Protein AF-A0A0F9NX38-F1 (afdb_monomer_lite)

Radius of gyration: 25.24 Å; chains: 1; bounding box: 54×28×74 Å

Secondary structure (DSSP, 8-state):
------PPPPHHHHHHHHHHHHHHHHHHHHHHHHHHHHHHHHHHHHHH-GGG-BTTBPPPHHHHHHHTTTT-SSSHHHHHHHHHHHHHHHHHHHHHHHHHHHHHHHHHHHHHHHHHHTT-

Sequence (120 aa):
MTKKGTELPDFDDLFKVAEKIKSFSISRLHLQIRIKKIEADTVREVTLNSKYFIKNKAPSMAYIEATYKYTGIDNELIELRHKLASLTNELEYKKNVFLVMRDMISIYQTVSANARASLL

Structure (mmCIF, N/CA/C/O backbone):
data_AF-A0A0F9NX38-F1
#
_entry.id   AF-A0A0F9NX38-F1
#
loop_
_atom_site.group_PDB
_atom_site.id
_atom_site.type_symbol
_atom_site.label_atom_id
_atom_site.label_alt_id
_atom_site.label_comp_id
_atom_site.label_asym_id
_atom_site.label_entity_id
_atom_site.label_seq_id
_atom_site.pdbx_PDB_ins_code
_atom_site.Cartn_x
_atom_site.Cartn_y
_atom_site.Cartn_z
_atom_site.occupancy
_atom_site.B_iso_or_equiv
_atom_site.auth_seq_id
_atom_site.auth_comp_id
_atom_site.auth_asym_id
_atom_site.auth_atom_id
_atom_site.pdbx_PDB_model_num
ATOM 1 N N . MET A 1 1 ? 30.489 -18.277 -34.820 1.00 35.78 1 MET A N 1
ATOM 2 C CA . MET A 1 1 ? 30.018 -17.881 -33.474 1.00 35.78 1 MET A CA 1
ATOM 3 C C . MET A 1 1 ? 29.188 -16.618 -33.619 1.00 35.78 1 MET A C 1
ATOM 5 O O . MET A 1 1 ? 29.738 -15.533 -33.756 1.00 35.78 1 MET A O 1
ATOM 9 N N . THR A 1 2 ? 27.871 -16.761 -33.708 1.00 31.50 2 THR A N 1
ATOM 10 C CA . THR A 1 2 ? 26.930 -15.639 -33.753 1.00 31.50 2 THR A CA 1
ATOM 11 C C . THR A 1 2 ? 26.960 -14.936 -32.399 1.00 31.50 2 THR A C 1
ATOM 13 O O . THR A 1 2 ? 26.621 -15.532 -31.377 1.00 31.50 2 THR A O 1
ATOM 16 N N . LYS A 1 3 ? 27.428 -13.681 -32.373 1.00 39.34 3 LYS A N 1
ATOM 17 C CA . LYS A 1 3 ? 27.277 -12.797 -31.214 1.00 39.34 3 LYS A CA 1
ATOM 18 C C . LYS A 1 3 ? 25.776 -12.726 -30.916 1.00 39.34 3 LYS A C 1
ATOM 20 O O . LYS A 1 3 ? 25.050 -12.091 -31.673 1.00 39.34 3 LYS A O 1
ATOM 25 N N . LYS A 1 4 ? 25.307 -13.398 -29.858 1.00 41.31 4 LYS A N 1
ATOM 26 C CA . LYS A 1 4 ? 24.010 -13.093 -29.240 1.00 41.31 4 LYS A CA 1
ATOM 27 C C . LYS A 1 4 ? 24.138 -11.668 -28.715 1.00 41.31 4 LYS A C 1
ATOM 29 O O . LYS A 1 4 ? 24.635 -11.459 -27.613 1.00 41.31 4 LYS A O 1
ATOM 34 N N . GLY A 1 5 ? 23.829 -10.694 -29.568 1.00 44.78 5 GLY A N 1
ATOM 35 C CA . GLY A 1 5 ? 23.658 -9.322 -29.133 1.00 44.78 5 GLY A CA 1
ATOM 36 C C . GLY A 1 5 ? 22.566 -9.339 -28.080 1.00 44.78 5 GLY A C 1
ATOM 37 O O . GLY A 1 5 ? 21.512 -9.928 -28.301 1.00 44.78 5 GLY A O 1
ATOM 38 N N . THR A 1 6 ? 22.848 -8.778 -26.913 1.00 57.75 6 THR A N 1
ATOM 39 C CA . THR A 1 6 ? 21.812 -8.373 -25.972 1.00 57.75 6 THR A CA 1
ATOM 40 C C . THR A 1 6 ? 20.874 -7.462 -26.755 1.00 57.75 6 THR A C 1
ATOM 42 O O . THR A 1 6 ? 21.255 -6.345 -27.104 1.00 57.75 6 THR A O 1
ATOM 45 N N . GLU A 1 7 ? 19.713 -7.984 -27.147 1.00 65.62 7 GLU A N 1
ATOM 46 C CA . GLU A 1 7 ? 18.713 -7.205 -27.867 1.00 65.62 7 GLU A CA 1
ATOM 47 C C . GLU A 1 7 ? 18.336 -6.004 -27.001 1.00 65.62 7 GLU A C 1
ATOM 49 O O . GLU A 1 7 ? 18.191 -6.109 -25.778 1.00 65.62 7 GLU A O 1
ATOM 54 N N . LEU A 1 8 ? 18.275 -4.835 -27.636 1.00 70.94 8 LEU A N 1
ATOM 55 C CA . LEU A 1 8 ? 17.836 -3.622 -26.968 1.00 70.94 8 LEU A CA 1
ATOM 56 C C . LEU A 1 8 ? 16.420 -3.827 -26.430 1.00 70.94 8 LEU A C 1
ATOM 58 O O . LEU A 1 8 ? 15.599 -4.424 -27.126 1.00 70.94 8 LEU A O 1
ATOM 62 N N . PRO A 1 9 ? 16.112 -3.303 -25.234 1.00 73.62 9 PRO A N 1
ATOM 63 C CA . PRO A 1 9 ? 14.743 -3.290 -24.763 1.00 73.62 9 PRO A CA 1
ATOM 64 C C . PRO A 1 9 ? 13.884 -2.485 -25.742 1.00 73.62 9 PRO A C 1
ATOM 66 O O . PRO A 1 9 ? 14.230 -1.348 -26.074 1.00 73.62 9 PRO A O 1
ATOM 69 N N . ASP A 1 10 ? 12.775 -3.072 -26.187 1.00 82.50 10 ASP A N 1
ATOM 70 C CA . ASP A 1 10 ? 11.790 -2.382 -27.014 1.00 82.50 10 ASP A CA 1
ATOM 71 C C . ASP A 1 10 ? 11.128 -1.251 -26.206 1.00 82.50 10 ASP A C 1
ATOM 73 O O . ASP A 1 10 ? 10.828 -1.399 -25.013 1.00 82.50 10 ASP A O 1
ATOM 77 N N . PHE A 1 11 ? 10.888 -0.110 -26.854 1.00 85.19 11 PHE A N 1
ATOM 78 C CA . PHE A 1 11 ? 10.163 1.009 -26.259 1.00 85.19 11 PHE A CA 1
ATOM 79 C C . PHE A 1 11 ? 8.755 0.593 -25.836 1.00 85.19 11 PHE A C 1
ATOM 81 O O . PHE A 1 11 ? 8.292 1.026 -24.781 1.00 85.19 11 PHE A O 1
ATOM 88 N N . ASP A 1 12 ? 8.105 -0.302 -26.582 1.00 89.88 12 ASP A N 1
ATOM 89 C CA . ASP A 1 12 ? 6.793 -0.831 -26.209 1.00 89.88 12 ASP A CA 1
ATOM 90 C C . ASP A 1 12 ? 6.838 -1.580 -24.875 1.00 89.88 12 ASP A C 1
ATOM 92 O O . ASP A 1 12 ? 5.946 -1.440 -24.032 1.00 89.88 12 ASP A O 1
ATOM 96 N N . ASP A 1 13 ? 7.901 -2.343 -24.629 1.00 88.62 13 ASP A N 1
ATOM 97 C CA . ASP A 1 13 ? 8.089 -3.029 -23.355 1.00 88.62 13 ASP A CA 1
ATOM 98 C C . ASP A 1 13 ? 8.409 -2.045 -22.228 1.00 88.62 13 ASP A C 1
ATOM 100 O O . ASP A 1 13 ? 7.910 -2.207 -21.109 1.00 88.62 13 ASP A O 1
ATOM 104 N N . LEU A 1 14 ? 9.161 -0.981 -22.520 1.00 90.81 14 LEU A N 1
ATOM 105 C CA . LEU A 1 14 ? 9.429 0.093 -21.565 1.00 90.81 14 LEU A CA 1
ATOM 106 C C . LEU A 1 14 ? 8.120 0.780 -21.137 1.00 90.81 14 LEU A C 1
ATOM 108 O O . LEU A 1 14 ? 7.880 0.967 -19.940 1.00 90.81 14 LEU A O 1
ATOM 112 N N . PHE A 1 15 ? 7.238 1.094 -22.092 1.00 93.62 15 PHE A N 1
ATOM 113 C CA . PHE A 1 15 ? 5.925 1.683 -21.821 1.00 93.62 15 PHE A CA 1
ATOM 114 C C . PHE A 1 15 ? 5.018 0.735 -21.032 1.00 93.62 15 PHE A C 1
ATOM 116 O O . PHE A 1 15 ? 4.379 1.162 -20.068 1.00 93.62 15 PHE A O 1
ATOM 123 N N . LYS A 1 16 ? 5.009 -0.566 -21.353 1.00 95.00 16 LYS A N 1
ATOM 124 C CA . LYS A 1 16 ? 4.271 -1.572 -20.565 1.00 95.00 16 LYS A CA 1
ATOM 125 C C . LYS A 1 16 ? 4.755 -1.627 -19.117 1.00 95.00 16 LYS A C 1
ATOM 127 O O . LYS A 1 16 ? 3.940 -1.767 -18.202 1.00 95.00 16 LYS A O 1
ATOM 132 N N . VAL A 1 17 ? 6.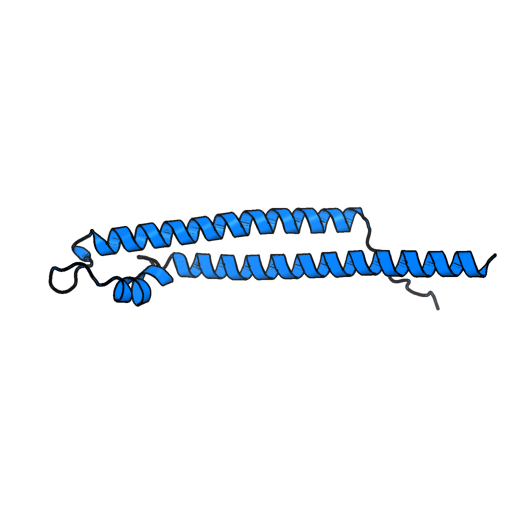067 -1.543 -18.881 1.00 94.88 17 VAL A N 1
ATOM 133 C CA . VAL A 1 17 ? 6.622 -1.501 -17.520 1.00 94.88 17 VAL A CA 1
ATOM 134 C C . VAL A 1 17 ? 6.223 -0.201 -16.816 1.00 94.88 17 VAL A C 1
ATOM 136 O O . VAL A 1 17 ? 5.796 -0.258 -15.662 1.00 94.88 17 VAL A O 1
ATOM 139 N N . ALA A 1 18 ? 6.282 0.944 -17.499 1.00 95.62 18 ALA A N 1
ATOM 140 C CA . ALA A 1 18 ? 5.872 2.235 -16.947 1.00 95.62 18 ALA A CA 1
ATOM 141 C C . ALA A 1 18 ? 4.389 2.261 -16.530 1.00 95.62 18 ALA A C 1
ATOM 143 O O . ALA A 1 18 ? 4.071 2.673 -15.412 1.00 95.62 18 ALA A O 1
ATOM 144 N N . GLU A 1 19 ? 3.481 1.753 -17.369 1.00 96.75 19 GLU A N 1
ATOM 145 C CA . GLU A 1 19 ? 2.056 1.661 -17.023 1.00 96.75 19 GLU A CA 1
ATOM 146 C C . GLU A 1 19 ? 1.818 0.721 -15.832 1.00 96.75 19 GLU A C 1
ATOM 148 O O . GLU A 1 19 ? 1.034 1.050 -14.941 1.00 96.75 19 GLU A O 1
ATOM 153 N N . LYS A 1 20 ? 2.557 -0.395 -15.728 1.00 96.56 20 LYS A N 1
ATOM 154 C CA . LYS A 1 20 ? 2.501 -1.270 -14.540 1.00 96.56 20 LYS A CA 1
ATOM 155 C C . LYS A 1 20 ? 2.988 -0.568 -13.269 1.00 96.56 20 LYS A C 1
ATOM 157 O O . LYS A 1 20 ? 2.386 -0.727 -12.209 1.00 96.56 20 LYS A O 1
ATOM 162 N N . ILE A 1 21 ? 4.056 0.229 -13.351 1.00 97.62 21 ILE A N 1
ATOM 163 C CA . ILE A 1 21 ? 4.545 1.034 -12.217 1.00 97.62 21 ILE A CA 1
ATOM 164 C C . ILE A 1 21 ? 3.463 2.016 -11.763 1.00 97.62 21 ILE A C 1
ATOM 166 O O . ILE A 1 21 ? 3.201 2.141 -10.563 1.00 97.62 21 ILE A O 1
ATOM 170 N N . LYS A 1 22 ? 2.809 2.696 -12.708 1.00 97.50 22 LYS A N 1
ATOM 171 C CA . LYS A 1 22 ? 1.711 3.626 -12.431 1.00 97.50 22 LYS A CA 1
ATOM 172 C C . LYS A 1 22 ? 0.527 2.914 -11.779 1.00 97.50 22 LYS A C 1
ATOM 174 O O . LYS A 1 22 ? 0.078 3.358 -10.721 1.00 97.50 22 LYS A O 1
ATOM 179 N N . SER A 1 23 ? 0.064 1.796 -12.342 1.00 97.69 23 SER A N 1
ATOM 180 C CA . SER A 1 23 ? -1.059 1.037 -11.781 1.00 97.69 23 SER A CA 1
ATOM 181 C C . SER A 1 23 ? -0.756 0.553 -10.363 1.00 97.69 23 SER A C 1
ATOM 183 O O . SER A 1 23 ? -1.553 0.778 -9.456 1.00 97.69 23 SER A O 1
ATOM 185 N N . PHE A 1 24 ? 0.429 -0.022 -10.130 1.00 97.38 24 PHE A N 1
ATOM 186 C CA . PHE A 1 24 ? 0.839 -0.470 -8.798 1.00 97.38 24 PHE A CA 1
ATOM 187 C C . PHE A 1 24 ? 0.992 0.682 -7.807 1.00 97.38 24 PHE A C 1
ATOM 189 O O . PHE A 1 24 ? 0.612 0.539 -6.646 1.00 97.38 24 PHE A O 1
ATOM 196 N N . SER A 1 25 ? 1.482 1.842 -8.247 1.00 97.25 25 SER A N 1
ATOM 197 C CA . SER A 1 25 ? 1.583 3.034 -7.396 1.00 97.25 25 SER A CA 1
ATOM 198 C C . SER A 1 25 ? 0.210 3.507 -6.915 1.00 97.25 25 SER A C 1
ATOM 200 O O . SER A 1 25 ? 0.041 3.784 -5.726 1.00 97.25 25 SER A O 1
ATOM 202 N N . ILE A 1 26 ? -0.776 3.541 -7.817 1.00 97.75 26 ILE A N 1
ATOM 203 C CA . ILE A 1 26 ? -2.164 3.903 -7.502 1.00 97.75 26 ILE A CA 1
ATOM 204 C C . ILE A 1 26 ? -2.782 2.868 -6.555 1.00 97.75 26 ILE A C 1
ATOM 206 O O . ILE A 1 26 ? -3.299 3.230 -5.496 1.00 97.75 26 ILE A O 1
ATOM 210 N N . SER A 1 27 ? -2.673 1.574 -6.872 1.00 97.31 27 SER A N 1
ATOM 211 C CA . SER A 1 27 ? -3.184 0.496 -6.016 1.00 97.31 27 SER A CA 1
ATOM 212 C C . SER A 1 27 ? -2.561 0.524 -4.617 1.00 97.31 27 SER A C 1
ATOM 214 O O . SER A 1 27 ? -3.268 0.342 -3.624 1.00 97.31 27 SER A O 1
ATOM 216 N N . ARG A 1 28 ? -1.258 0.817 -4.514 1.00 97.50 28 AR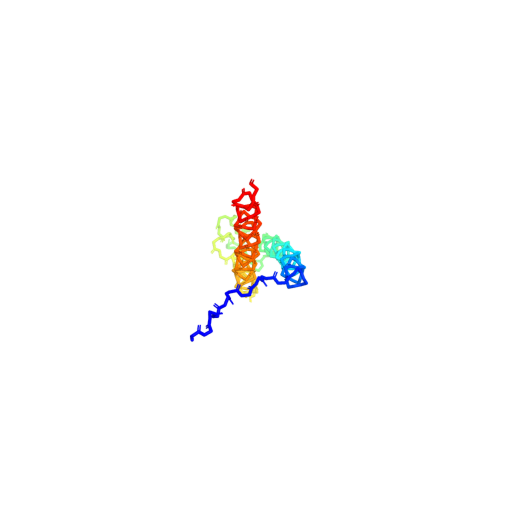G A N 1
ATOM 217 C CA . ARG A 1 28 ? -0.544 0.932 -3.236 1.00 97.50 28 ARG A CA 1
ATOM 218 C C . ARG A 1 28 ? -1.105 2.074 -2.403 1.00 97.50 28 ARG A C 1
ATOM 220 O O . ARG A 1 28 ? -1.354 1.887 -1.215 1.00 97.50 28 ARG A O 1
ATOM 227 N N . LEU A 1 29 ? -1.340 3.229 -3.023 1.00 97.75 29 LEU A N 1
ATOM 228 C CA . LEU A 1 29 ? -1.911 4.388 -2.345 1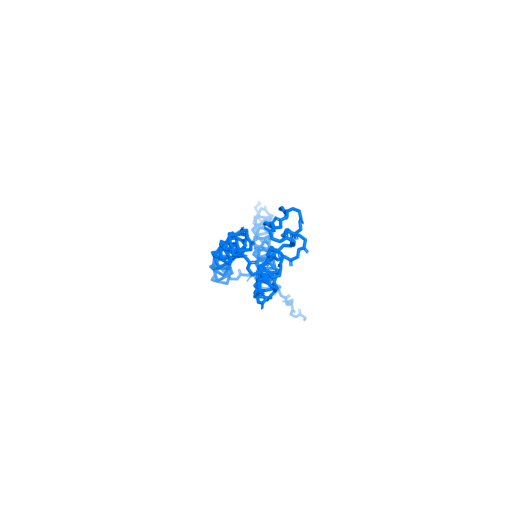.00 97.75 29 LEU A CA 1
ATOM 229 C C . LEU A 1 29 ? -3.333 4.102 -1.842 1.00 97.75 29 LEU A C 1
ATOM 231 O O . LEU A 1 29 ? -3.635 4.365 -0.679 1.00 97.75 29 LEU A O 1
ATOM 235 N N . HIS A 1 30 ? -4.188 3.503 -2.674 1.00 97.81 30 HIS A N 1
ATOM 236 C CA . HIS A 1 30 ? -5.538 3.113 -2.256 1.00 97.81 30 HIS A CA 1
ATOM 237 C C . HIS A 1 30 ? -5.521 2.138 -1.080 1.00 97.81 30 HIS A C 1
ATOM 239 O O . HIS A 1 30 ? -6.295 2.298 -0.135 1.00 97.81 30 HIS A O 1
ATOM 245 N N . LEU A 1 31 ? -4.624 1.150 -1.106 1.00 97.75 31 LEU A N 1
ATOM 246 C CA . LEU A 1 31 ? -4.503 0.180 -0.026 1.00 97.75 31 LEU A CA 1
ATOM 247 C C . LEU A 1 31 ? -4.009 0.829 1.276 1.00 97.75 31 LEU A C 1
ATOM 249 O O . LEU A 1 31 ? -4.550 0.538 2.340 1.00 97.75 31 LEU A O 1
ATOM 253 N N . GLN A 1 32 ? -3.056 1.763 1.200 1.00 97.75 32 GLN A N 1
ATOM 254 C CA . GLN A 1 32 ? -2.608 2.547 2.357 1.00 97.75 32 GLN A CA 1
ATOM 255 C C . GLN A 1 32 ? -3.737 3.387 2.960 1.00 97.75 32 GLN A C 1
ATOM 257 O O . GLN A 1 32 ? -3.903 3.404 4.179 1.00 97.75 32 GLN A O 1
ATOM 262 N N . ILE A 1 33 ? -4.529 4.059 2.121 1.00 98.00 33 ILE A N 1
ATOM 263 C CA . ILE A 1 33 ? -5.688 4.842 2.572 1.00 98.00 33 ILE A CA 1
ATOM 264 C C . ILE A 1 33 ? -6.713 3.927 3.245 1.00 98.00 33 ILE A C 1
ATOM 266 O O . ILE A 1 33 ? -7.217 4.255 4.318 1.00 98.00 33 ILE A O 1
ATOM 270 N N . ARG A 1 34 ? -6.991 2.759 2.655 1.00 97.12 34 ARG A N 1
ATOM 271 C CA . ARG A 1 34 ? -7.916 1.773 3.223 1.00 97.12 34 ARG A CA 1
ATOM 272 C C . ARG A 1 34 ? -7.455 1.275 4.593 1.00 97.12 34 ARG A C 1
ATOM 274 O O . ARG A 1 34 ? -8.269 1.239 5.507 1.00 97.12 34 ARG A O 1
ATOM 281 N N . ILE A 1 35 ? -6.173 0.934 4.741 1.00 96.94 35 ILE A N 1
ATOM 282 C CA . ILE A 1 35 ? -5.588 0.527 6.028 1.00 96.94 35 ILE A CA 1
ATOM 283 C C . ILE A 1 35 ? -5.757 1.643 7.061 1.00 96.94 35 ILE A C 1
ATOM 285 O O . ILE A 1 35 ? -6.320 1.395 8.119 1.00 96.94 35 ILE A O 1
ATOM 289 N N . LYS A 1 36 ? -5.367 2.884 6.734 1.00 96.81 36 LYS A N 1
ATOM 290 C CA . LYS A 1 36 ? -5.509 4.031 7.649 1.00 96.81 36 LYS A CA 1
ATOM 291 C C . LYS A 1 36 ? -6.955 4.290 8.066 1.00 96.81 36 LYS A C 1
ATOM 293 O O . LYS A 1 36 ? -7.204 4.663 9.207 1.00 96.81 36 LYS A O 1
ATOM 298 N N . LYS A 1 37 ? -7.904 4.104 7.146 1.00 96.88 37 LYS A N 1
ATOM 299 C CA . LYS A 1 37 ? -9.330 4.221 7.453 1.00 96.88 37 LYS A CA 1
ATOM 300 C C . LYS A 1 37 ? -9.754 3.170 8.482 1.00 96.88 37 LYS A C 1
ATOM 302 O O . LYS A 1 37 ? -10.328 3.535 9.497 1.00 96.88 37 LYS A O 1
ATOM 307 N N . ILE A 1 38 ? -9.420 1.900 8.252 1.00 96.38 38 ILE A N 1
ATOM 308 C CA . ILE A 1 38 ? -9.765 0.803 9.169 1.00 96.38 38 ILE A CA 1
ATOM 309 C C . ILE A 1 38 ? -9.083 0.986 10.531 1.00 96.38 38 ILE A C 1
ATOM 311 O O . ILE A 1 38 ? -9.713 0.760 11.559 1.00 96.38 38 ILE A O 1
ATOM 315 N N . GLU A 1 39 ? -7.831 1.450 10.565 1.00 96.31 39 GLU A N 1
ATOM 316 C CA . GLU A 1 39 ? -7.142 1.808 11.812 1.00 96.31 39 GLU A CA 1
ATOM 317 C C . GLU A 1 39 ? -7.917 2.879 12.595 1.00 96.31 39 GLU A C 1
ATOM 319 O O . GLU A 1 39 ? -8.123 2.737 13.800 1.00 96.31 39 GLU A O 1
ATOM 324 N N . ALA A 1 40 ? -8.367 3.942 11.922 1.00 95.69 40 ALA A N 1
ATOM 325 C CA . ALA A 1 40 ? -9.139 5.012 12.549 1.00 95.69 40 ALA A CA 1
ATOM 326 C C . ALA A 1 40 ? -10.512 4.523 13.039 1.00 95.69 40 ALA A C 1
ATOM 328 O O . ALA A 1 40 ? -10.908 4.841 14.162 1.00 95.69 40 ALA A O 1
ATOM 329 N N . ASP A 1 41 ? -11.205 3.720 12.228 1.00 95.81 41 ASP A N 1
ATOM 330 C CA . ASP A 1 41 ? -12.495 3.119 12.575 1.00 95.81 41 ASP A CA 1
ATOM 331 C C . ASP A 1 41 ? -12.347 2.174 13.783 1.00 95.81 41 ASP A C 1
ATOM 333 O O . ASP A 1 41 ? -13.137 2.244 14.722 1.00 95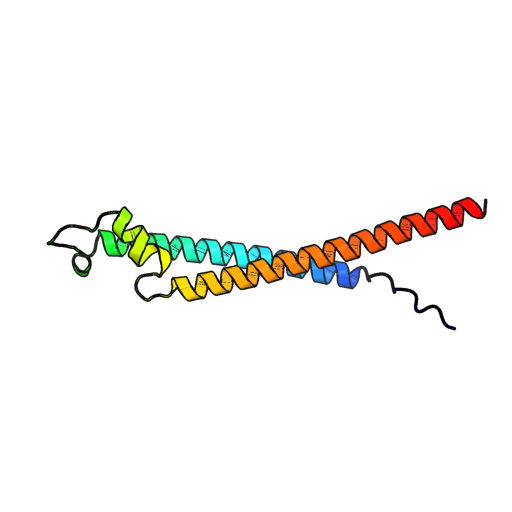.81 41 ASP A O 1
ATOM 337 N N . THR A 1 42 ? -11.270 1.383 13.826 1.00 95.19 42 THR A N 1
ATOM 338 C CA . THR A 1 42 ? -10.919 0.499 14.950 1.00 95.19 42 THR A CA 1
ATOM 339 C C . THR A 1 42 ? -10.674 1.288 16.231 1.00 95.19 42 THR A C 1
ATOM 341 O O . THR A 1 42 ? -11.238 0.972 17.277 1.00 95.19 42 THR A O 1
ATOM 344 N N . VAL A 1 43 ? -9.854 2.343 16.167 1.00 95.50 43 VAL A N 1
ATOM 345 C CA . VAL A 1 43 ? -9.578 3.199 17.329 1.00 95.50 43 VAL A CA 1
ATOM 346 C C . VAL A 1 43 ? -10.872 3.822 17.844 1.00 95.50 43 VAL A C 1
ATOM 348 O O . VAL A 1 43 ? -11.120 3.810 19.051 1.00 95.50 43 VAL A O 1
ATOM 351 N N . ARG A 1 44 ? -11.714 4.336 16.943 1.00 95.19 44 ARG A N 1
ATOM 352 C CA . ARG A 1 44 ? -13.004 4.930 17.293 1.00 95.19 44 ARG A CA 1
ATOM 353 C C . ARG A 1 44 ? -13.918 3.915 17.980 1.00 95.19 44 ARG A C 1
ATOM 355 O O . ARG A 1 44 ? -14.469 4.228 19.032 1.00 95.19 44 ARG A O 1
ATOM 362 N N . GLU A 1 45 ? -14.058 2.724 17.414 1.00 95.19 45 GLU A N 1
ATOM 363 C CA . GLU A 1 45 ? -14.915 1.662 17.945 1.00 95.19 45 GLU A CA 1
ATOM 364 C C . GLU A 1 45 ? -14.450 1.211 19.336 1.00 95.19 45 GLU A C 1
ATOM 366 O O . GLU A 1 45 ? -15.230 1.225 20.285 1.00 95.19 45 GLU A O 1
ATOM 371 N N . VAL A 1 46 ? -13.160 0.913 19.499 1.00 94.31 46 VAL A N 1
ATOM 372 C CA . VAL A 1 46 ? -12.584 0.466 20.779 1.00 94.31 46 VAL A CA 1
ATOM 373 C C . VAL A 1 46 ? -12.660 1.557 21.859 1.00 94.31 46 VAL A C 1
ATOM 375 O O . VAL A 1 46 ? -12.797 1.253 23.044 1.00 94.31 46 VAL A O 1
ATOM 378 N N . THR A 1 47 ? -12.610 2.833 21.468 1.00 94.31 47 THR A N 1
ATOM 379 C CA . THR A 1 47 ? -12.704 3.966 22.404 1.00 94.31 47 THR A CA 1
ATOM 380 C C . THR A 1 47 ? -14.138 4.238 22.864 1.00 94.31 47 THR A C 1
ATOM 382 O O . THR A 1 47 ? -14.342 4.653 24.003 1.00 94.31 47 THR A O 1
ATOM 385 N N . LEU A 1 48 ? -15.131 4.051 21.990 1.00 94.19 48 LEU A N 1
ATOM 386 C CA . LEU A 1 48 ? -16.520 4.447 22.254 1.00 94.19 48 LEU A CA 1
ATOM 387 C C . LEU A 1 48 ? -17.409 3.287 22.711 1.00 94.19 48 LEU A C 1
ATOM 389 O O . LEU A 1 48 ? -18.396 3.518 23.408 1.00 94.19 48 LEU A O 1
ATOM 393 N N . ASN A 1 49 ? -17.082 2.052 22.332 1.00 94.25 49 ASN A N 1
ATOM 394 C CA . ASN A 1 49 ? -17.895 0.889 22.650 1.00 94.25 49 ASN A CA 1
ATOM 395 C C . ASN A 1 49 ? -17.481 0.279 23.997 1.00 94.25 49 ASN A C 1
ATOM 397 O O . ASN A 1 49 ? -16.369 -0.230 24.166 1.00 94.25 49 ASN A O 1
ATOM 401 N N . SER A 1 50 ? -18.421 0.273 24.946 1.00 94.44 50 SER A N 1
ATOM 402 C CA . SER A 1 50 ? -18.232 -0.244 26.305 1.00 94.44 50 SER A CA 1
ATOM 403 C C . SER A 1 50 ? -17.835 -1.722 26.360 1.00 94.44 50 SER A C 1
ATOM 405 O O . SER A 1 50 ? -17.236 -2.145 27.346 1.00 94.44 50 SER A O 1
ATOM 407 N N . LYS A 1 51 ? -18.084 -2.500 25.296 1.00 94.62 51 LYS A N 1
ATOM 408 C CA . LYS A 1 51 ? -17.617 -3.889 25.159 1.00 94.62 51 LYS A CA 1
ATOM 409 C C . LYS A 1 51 ? -16.098 -4.021 25.321 1.00 94.62 51 LYS A C 1
ATOM 411 O O . LYS A 1 51 ? -15.631 -5.034 25.833 1.00 94.62 51 LYS A O 1
ATOM 416 N N . TYR A 1 52 ? -15.336 -3.016 24.893 1.00 91.94 52 TYR A N 1
ATOM 417 C CA . TYR A 1 52 ? -13.870 -3.033 24.937 1.00 91.94 52 TYR A CA 1
ATOM 418 C C . TYR A 1 52 ? -13.301 -2.292 26.153 1.00 91.94 52 TYR A C 1
ATOM 420 O O . TYR A 1 52 ? -12.087 -2.110 26.266 1.00 91.94 52 TYR A O 1
ATOM 428 N N . PHE A 1 53 ? -14.163 -1.845 27.071 1.00 94.44 53 PHE A N 1
ATOM 429 C CA . PHE A 1 53 ? -13.732 -1.083 28.233 1.00 94.44 53 PHE A CA 1
ATOM 430 C C . PHE A 1 53 ? -13.077 -1.995 29.262 1.00 94.44 53 PHE A C 1
ATOM 432 O O . PHE A 1 53 ? -13.576 -3.062 29.615 1.00 94.44 53 PHE A O 1
ATOM 439 N N . ILE A 1 54 ? -11.964 -1.524 29.809 1.00 89.81 54 ILE A N 1
ATOM 440 C CA . ILE A 1 54 ? -11.228 -2.215 30.861 1.00 89.81 54 ILE A CA 1
ATOM 441 C C . ILE A 1 54 ? -11.628 -1.548 32.173 1.00 89.81 54 ILE A C 1
ATOM 443 O O . ILE A 1 54 ? -11.370 -0.362 32.378 1.00 89.81 54 ILE A O 1
ATOM 447 N N . LYS A 1 55 ? -12.279 -2.299 33.071 1.00 90.88 55 LYS A N 1
ATOM 448 C CA . LYS A 1 55 ? -12.804 -1.777 34.350 1.00 90.88 55 LYS A CA 1
ATOM 449 C C . LYS A 1 55 ? -13.777 -0.593 34.158 1.00 90.88 55 LYS A C 1
ATOM 451 O O . LYS A 1 55 ? -13.664 0.417 34.852 1.00 90.88 55 LYS A O 1
ATOM 456 N N . ASN A 1 56 ? -14.716 -0.708 33.211 1.00 90.75 56 ASN A N 1
ATOM 457 C CA . ASN A 1 56 ? -15.723 0.316 32.866 1.00 90.75 56 ASN A CA 1
ATOM 458 C C . ASN A 1 56 ? -15.155 1.667 32.396 1.00 90.75 56 ASN A C 1
ATOM 460 O O . ASN A 1 56 ? -15.854 2.679 32.427 1.00 90.75 56 ASN A O 1
ATOM 464 N N . LYS A 1 57 ? -13.900 1.701 31.942 1.00 92.19 57 LYS A N 1
ATOM 465 C CA . LYS A 1 57 ? -13.285 2.881 31.329 1.00 92.19 57 LYS A CA 1
ATOM 466 C C . LYS A 1 57 ? -12.769 2.542 29.940 1.00 92.19 57 LYS A C 1
ATOM 468 O O . LYS A 1 57 ? -12.319 1.419 29.704 1.00 92.19 57 LYS A O 1
ATOM 473 N N . ALA A 1 58 ? -12.806 3.532 29.051 1.00 93.31 58 ALA A N 1
ATOM 474 C CA . ALA A 1 58 ? -12.196 3.408 27.739 1.00 93.31 58 ALA A CA 1
ATOM 475 C C . ALA A 1 58 ? -10.711 3.020 27.886 1.00 93.31 58 ALA A C 1
ATOM 477 O O . ALA A 1 58 ? -10.026 3.545 28.777 1.00 93.31 58 ALA A O 1
ATOM 478 N N . PRO A 1 59 ? -10.211 2.089 27.060 1.00 93.94 59 PRO A N 1
ATOM 479 C CA . PRO A 1 59 ? -8.806 1.718 27.080 1.00 93.94 59 PRO A CA 1
ATOM 480 C C . PRO A 1 59 ? -7.920 2.914 26.710 1.00 93.94 59 PRO A C 1
ATOM 482 O O . PRO A 1 59 ? -8.321 3.816 25.976 1.00 93.94 59 PRO A O 1
ATOM 485 N N . SER A 1 60 ? -6.691 2.927 27.227 1.00 94.38 60 SER A N 1
ATOM 486 C CA . SER A 1 60 ? -5.727 3.972 26.883 1.00 94.38 60 SER A CA 1
ATOM 487 C C . SER A 1 60 ? -5.305 3.858 25.419 1.00 94.38 60 SER A C 1
ATOM 489 O O . SER A 1 60 ? -5.223 2.756 24.877 1.00 94.38 60 SER A O 1
ATOM 491 N N . MET A 1 61 ? -4.952 4.984 24.791 1.00 93.75 61 MET A N 1
ATOM 492 C CA . MET A 1 61 ? -4.494 4.971 23.398 1.00 93.75 61 MET A CA 1
ATOM 493 C C . MET A 1 61 ? -3.297 4.031 23.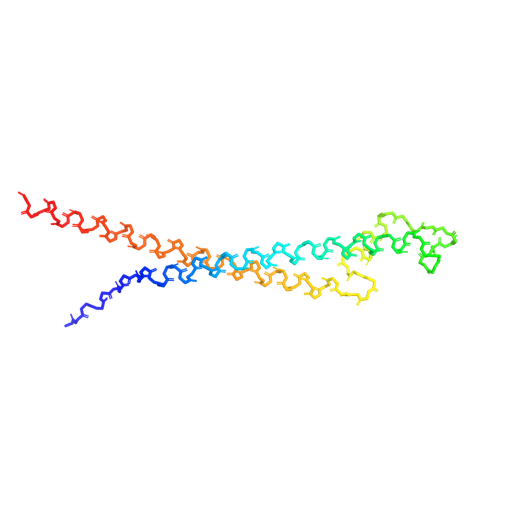201 1.00 93.75 61 MET A C 1
ATOM 495 O O . MET A 1 61 ? -3.291 3.248 22.262 1.00 93.75 61 MET A O 1
ATOM 499 N N . ALA A 1 62 ? -2.342 4.016 24.137 1.00 93.94 62 ALA A N 1
ATOM 500 C CA . ALA A 1 62 ? -1.199 3.102 24.093 1.00 93.94 62 ALA A CA 1
ATOM 501 C C . ALA A 1 62 ? -1.616 1.620 24.049 1.00 93.94 62 ALA A C 1
ATOM 503 O O . ALA A 1 62 ? -1.024 0.832 23.314 1.00 93.94 62 ALA A O 1
ATOM 504 N N . TYR A 1 63 ? -2.659 1.239 24.795 1.00 92.88 63 TYR A N 1
ATOM 505 C CA . TYR A 1 63 ? -3.194 -0.118 24.738 1.00 92.88 63 TYR A CA 1
ATOM 506 C C . TYR A 1 63 ? -3.832 -0.407 23.376 1.00 92.88 63 TYR A C 1
ATOM 508 O O . TYR A 1 63 ? -3.542 -1.442 22.780 1.00 92.88 63 TYR A O 1
ATOM 516 N N . ILE A 1 64 ? -4.644 0.519 22.851 1.00 93.81 64 ILE A N 1
ATOM 517 C CA . ILE A 1 64 ? -5.296 0.379 21.539 1.00 93.81 64 ILE A CA 1
ATOM 518 C C . ILE A 1 64 ? -4.254 0.234 20.423 1.00 93.81 64 ILE A C 1
ATOM 520 O O . ILE A 1 64 ? -4.412 -0.610 19.542 1.00 93.81 64 ILE A O 1
ATOM 524 N N . GLU A 1 65 ? -3.172 1.015 20.467 1.00 92.06 65 GLU A N 1
ATOM 525 C CA . GLU A 1 65 ? -2.091 0.944 19.480 1.00 92.06 65 GLU A CA 1
ATOM 526 C C . GLU A 1 65 ? -1.368 -0.401 19.489 1.00 92.06 65 GLU A C 1
ATOM 528 O O . GLU A 1 65 ? -1.089 -0.947 18.422 1.00 92.06 65 GLU A O 1
ATOM 533 N N . ALA A 1 66 ? -1.109 -0.947 20.678 1.00 90.50 66 ALA A N 1
ATOM 534 C CA . ALA A 1 66 ? -0.408 -2.214 20.842 1.00 90.50 66 ALA A CA 1
ATOM 535 C C . ALA A 1 66 ? -1.266 -3.441 20.496 1.00 90.50 66 ALA A C 1
ATOM 537 O O . ALA A 1 66 ? -0.715 -4.493 20.182 1.00 90.50 66 ALA A O 1
ATOM 538 N N . THR A 1 67 ? -2.595 -3.328 20.575 1.00 89.62 67 THR A N 1
ATOM 539 C CA . THR A 1 67 ? -3.499 -4.486 20.483 1.00 89.62 67 THR A CA 1
ATOM 540 C C . THR A 1 67 ? -4.377 -4.473 19.240 1.00 89.62 67 THR A C 1
ATOM 542 O O . THR A 1 67 ? -4.358 -5.444 18.499 1.00 89.62 67 THR A O 1
ATOM 545 N N . TYR A 1 68 ? -5.105 -3.386 18.974 1.00 92.50 68 TYR A N 1
ATOM 546 C CA . TYR A 1 68 ? -6.137 -3.356 17.931 1.00 92.50 68 TYR A CA 1
ATOM 547 C C . TYR A 1 68 ? -5.715 -2.583 16.685 1.00 92.50 68 TYR A C 1
ATOM 549 O O . TYR A 1 68 ? -6.065 -2.962 15.576 1.00 92.50 68 TYR A O 1
ATOM 557 N N . LYS A 1 69 ? -4.939 -1.503 16.820 1.00 89.81 69 LYS A N 1
ATOM 558 C CA . LYS A 1 69 ? -4.556 -0.667 15.666 1.00 89.81 69 LYS A CA 1
ATOM 559 C C . LYS A 1 69 ? -3.691 -1.430 14.661 1.00 89.81 69 LYS A C 1
ATOM 561 O O . LYS A 1 69 ? -3.724 -1.153 13.465 1.00 89.81 69 LYS A O 1
ATOM 566 N N . TYR A 1 70 ? -2.888 -2.382 15.132 1.00 89.25 70 TYR A N 1
ATOM 567 C CA . TYR A 1 70 ? -2.037 -3.165 14.245 1.00 89.25 70 TYR A CA 1
ATOM 568 C C . TYR A 1 70 ? -2.817 -4.252 13.496 1.00 89.25 70 TYR A C 1
ATOM 570 O O . TYR A 1 70 ? -2.638 -4.387 12.282 1.00 89.25 70 TYR A O 1
ATOM 578 N N . THR A 1 71 ? -3.674 -4.990 14.207 1.00 91.62 71 THR A N 1
ATOM 579 C CA . THR A 1 71 ? -4.377 -6.1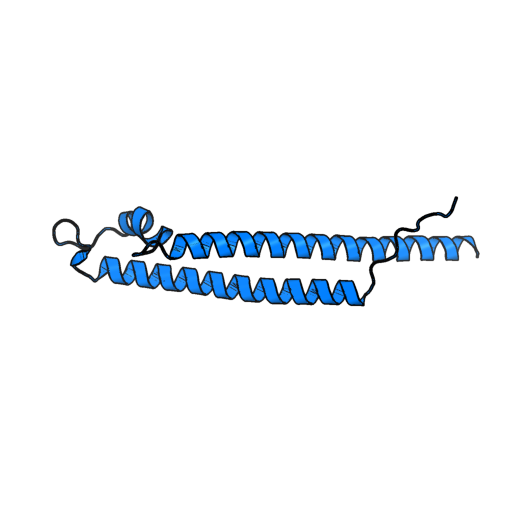77 13.699 1.00 91.62 71 THR A CA 1
ATOM 580 C C . THR A 1 71 ? -5.751 -5.870 13.112 1.00 91.62 71 THR A C 1
ATOM 582 O O . THR A 1 71 ? -6.157 -6.534 12.167 1.00 91.62 71 THR A O 1
ATOM 585 N N . GLY A 1 72 ? -6.436 -4.837 13.593 1.00 92.94 72 GLY A N 1
ATOM 586 C CA . GLY A 1 72 ? -7.874 -4.647 13.399 1.00 92.94 72 GLY A CA 1
ATOM 587 C C . GLY A 1 72 ? -8.668 -5.361 14.493 1.00 92.94 72 GLY A C 1
ATOM 588 O O . GLY A 1 72 ? -8.096 -6.102 15.301 1.00 92.94 72 GLY A O 1
ATOM 589 N N . ILE A 1 73 ? -9.980 -5.127 14.531 1.00 90.88 73 ILE A N 1
ATOM 590 C CA . ILE A 1 73 ? -10.874 -5.769 15.511 1.00 90.88 73 ILE A CA 1
ATOM 591 C C . ILE A 1 73 ? -11.033 -7.263 15.197 1.00 90.88 73 ILE A C 1
ATOM 593 O O . ILE A 1 73 ? -11.078 -8.074 16.120 1.00 90.88 73 ILE A O 1
ATOM 597 N N . ASP A 1 74 ? -11.012 -7.623 13.912 1.00 90.00 74 ASP A N 1
ATOM 598 C CA . ASP A 1 74 ? -11.208 -8.977 13.391 1.00 90.00 74 ASP A CA 1
ATOM 599 C C . ASP A 1 74 ? -9.947 -9.514 12.679 1.00 90.00 74 ASP A C 1
ATOM 601 O O . ASP A 1 74 ? -10.014 -10.423 11.851 1.00 90.00 74 ASP A O 1
ATOM 605 N N . ASN A 1 75 ? -8.768 -8.969 13.005 1.00 91.12 75 ASN A N 1
ATOM 606 C CA . ASN A 1 75 ? -7.474 -9.286 12.377 1.00 91.12 75 ASN A CA 1
ATOM 607 C C . ASN A 1 75 ? -7.371 -8.950 10.871 1.00 91.12 75 ASN A C 1
ATOM 609 O O . ASN A 1 75 ? -6.425 -9.356 10.189 1.00 91.12 75 ASN A O 1
ATOM 613 N N . GLU A 1 76 ? -8.303 -8.162 10.341 1.00 92.62 76 GLU A N 1
ATOM 614 C CA . GLU A 1 76 ? -8.414 -7.823 8.925 1.00 92.62 76 GLU A CA 1
ATOM 615 C C . GLU A 1 76 ? -7.254 -6.958 8.400 1.00 92.62 76 GLU A C 1
ATOM 617 O O . GLU A 1 76 ? -6.949 -6.978 7.202 1.00 92.62 76 GLU A O 1
ATOM 622 N N . LEU A 1 77 ? -6.562 -6.211 9.272 1.00 94.50 77 LEU A N 1
ATOM 623 C CA . LEU A 1 77 ? -5.418 -5.388 8.868 1.00 94.50 77 LEU A CA 1
ATOM 624 C C . LEU A 1 77 ? -4.175 -6.225 8.566 1.00 94.50 77 LEU A C 1
ATOM 626 O O . LEU A 1 77 ? -3.354 -5.785 7.760 1.00 94.50 77 LEU A O 1
ATOM 630 N N . ILE A 1 78 ? -4.032 -7.418 9.153 1.00 94.25 78 ILE A N 1
ATOM 631 C CA . ILE A 1 78 ? -2.858 -8.277 8.936 1.00 94.25 78 ILE A CA 1
ATOM 632 C C . ILE A 1 78 ? -2.753 -8.644 7.452 1.00 94.25 78 ILE A C 1
ATOM 634 O O . ILE A 1 78 ? -1.730 -8.393 6.810 1.00 94.25 78 ILE A O 1
ATOM 638 N N . GLU A 1 79 ? -3.841 -9.147 6.864 1.00 94.75 79 GLU A N 1
ATOM 639 C CA . GLU A 1 79 ? -3.865 -9.485 5.440 1.00 94.75 79 GLU A CA 1
ATOM 640 C C . GLU A 1 79 ? -3.632 -8.267 4.541 1.00 94.75 79 GLU A C 1
ATOM 642 O O . GLU A 1 79 ? -2.925 -8.356 3.534 1.00 94.75 79 GLU A O 1
ATOM 647 N N . LEU A 1 80 ? -4.224 -7.118 4.879 1.00 96.19 80 LEU A N 1
ATOM 648 C CA . LEU A 1 80 ? -4.060 -5.893 4.096 1.00 96.19 80 LEU A CA 1
ATOM 649 C C . LEU A 1 80 ? -2.613 -5.390 4.138 1.00 96.19 80 LEU A C 1
ATOM 651 O O . LEU A 1 80 ? -2.098 -4.941 3.113 1.00 96.19 80 LEU A O 1
ATOM 655 N N . ARG A 1 81 ? -1.929 -5.511 5.282 1.00 95.75 81 ARG A N 1
ATOM 656 C CA . ARG A 1 81 ? -0.502 -5.184 5.415 1.00 95.75 81 ARG A CA 1
ATOM 657 C C . ARG A 1 81 ? 0.372 -6.133 4.601 1.00 95.75 81 ARG A C 1
ATOM 659 O O . ARG A 1 81 ? 1.275 -5.657 3.917 1.00 95.75 81 ARG A O 1
ATOM 666 N N . HIS A 1 82 ? 0.081 -7.436 4.594 1.00 96.50 82 HIS A N 1
ATOM 667 C CA . HIS A 1 82 ? 0.788 -8.381 3.722 1.00 96.50 82 HIS A CA 1
ATOM 668 C C . HIS A 1 82 ? 0.588 -8.049 2.241 1.00 96.50 82 HIS A C 1
ATOM 670 O O . HIS A 1 82 ? 1.562 -7.979 1.491 1.00 96.50 82 HIS A O 1
ATOM 676 N N . LYS A 1 83 ? -0.651 -7.757 1.826 1.00 96.94 83 LYS A N 1
ATOM 677 C CA . LYS A 1 83 ? -0.956 -7.305 0.458 1.00 96.94 83 LYS A CA 1
ATOM 678 C C . LYS A 1 83 ? -0.191 -6.024 0.114 1.00 96.94 83 LYS A C 1
ATOM 680 O O . LYS A 1 83 ? 0.364 -5.916 -0.978 1.00 96.94 83 LYS A O 1
ATOM 685 N N . LEU A 1 84 ? -0.097 -5.078 1.051 1.00 97.19 84 LEU A N 1
ATOM 686 C CA . LEU A 1 84 ? 0.658 -3.839 0.867 1.00 97.19 84 LEU A CA 1
ATOM 687 C C . LEU A 1 84 ? 2.161 -4.096 0.719 1.00 97.19 84 LEU A C 1
ATOM 689 O O . LEU A 1 84 ? 2.798 -3.476 -0.135 1.00 97.19 84 LEU A O 1
ATOM 693 N N . ALA A 1 85 ? 2.722 -5.004 1.518 1.00 97.38 85 ALA A N 1
ATOM 694 C CA . ALA A 1 85 ? 4.123 -5.395 1.426 1.00 97.38 85 ALA A CA 1
ATOM 695 C C . ALA A 1 85 ? 4.426 -6.056 0.072 1.00 97.38 85 ALA A C 1
ATOM 697 O O . ALA A 1 85 ? 5.365 -5.637 -0.605 1.00 97.38 85 ALA A O 1
ATOM 698 N N . SER A 1 86 ? 3.587 -7.003 -0.367 1.00 97.38 86 SER A N 1
ATOM 699 C CA . SER A 1 86 ? 3.721 -7.660 -1.677 1.00 97.38 86 SER A CA 1
ATOM 700 C C . SER A 1 86 ? 3.687 -6.647 -2.817 1.00 97.38 86 SER A C 1
ATOM 702 O O . SER A 1 86 ? 4.601 -6.593 -3.635 1.00 97.38 86 SER A O 1
ATOM 704 N N . LEU A 1 87 ? 2.685 -5.766 -2.818 1.00 97.44 87 LEU A N 1
ATOM 705 C CA . LEU A 1 87 ? 2.528 -4.746 -3.851 1.00 97.44 87 LEU A CA 1
ATOM 706 C C . LEU A 1 87 ? 3.681 -3.733 -3.857 1.00 97.44 87 LEU A C 1
ATOM 708 O O . LEU A 1 87 ? 4.088 -3.251 -4.911 1.00 97.44 87 LEU A O 1
ATOM 712 N N . THR A 1 88 ? 4.225 -3.407 -2.683 1.00 97.31 88 THR A N 1
ATOM 713 C CA . THR A 1 88 ? 5.395 -2.527 -2.570 1.00 97.31 88 THR A CA 1
ATOM 714 C C . THR A 1 88 ? 6.637 -3.191 -3.153 1.00 97.31 88 THR A C 1
ATOM 716 O O . THR A 1 88 ? 7.371 -2.539 -3.892 1.00 97.31 88 THR A O 1
ATOM 719 N N . ASN A 1 89 ? 6.843 -4.479 -2.874 1.00 97.62 89 ASN A N 1
ATOM 720 C CA . ASN A 1 89 ? 7.946 -5.243 -3.443 1.00 97.62 89 ASN A CA 1
ATOM 721 C C . ASN A 1 89 ? 7.834 -5.340 -4.974 1.00 97.62 89 ASN A C 1
ATOM 723 O O . ASN A 1 89 ? 8.789 -5.049 -5.690 1.00 97.62 89 ASN A O 1
ATOM 727 N N . GLU A 1 90 ? 6.647 -5.665 -5.493 1.00 96.81 90 GLU A N 1
ATOM 728 C CA . GLU A 1 90 ? 6.397 -5.724 -6.938 1.00 96.81 90 GLU A CA 1
ATOM 729 C C . GLU A 1 90 ? 6.628 -4.376 -7.627 1.00 96.81 90 GLU A C 1
ATOM 731 O O . GLU A 1 90 ? 7.250 -4.320 -8.691 1.00 96.81 90 GLU A O 1
ATOM 736 N N . LEU A 1 91 ? 6.167 -3.281 -7.017 1.00 97.19 91 LEU A N 1
ATOM 737 C CA . LEU A 1 91 ? 6.405 -1.933 -7.520 1.00 97.19 91 LEU A CA 1
ATOM 738 C C . LEU A 1 91 ? 7.903 -1.622 -7.600 1.00 97.19 91 LEU A C 1
ATOM 740 O O . LEU A 1 91 ? 8.366 -1.109 -8.620 1.00 97.19 91 LEU A O 1
ATOM 744 N N . GLU A 1 92 ? 8.656 -1.929 -6.547 1.00 97.75 92 GLU A N 1
ATOM 745 C CA . GLU A 1 92 ? 10.085 -1.628 -6.492 1.00 97.75 92 GLU A CA 1
ATOM 746 C C . GLU A 1 92 ? 10.879 -2.478 -7.486 1.00 97.75 92 GLU A C 1
ATOM 748 O O . GLU A 1 92 ? 11.719 -1.962 -8.223 1.00 97.75 92 GLU A O 1
ATOM 753 N N . TYR A 1 93 ? 10.520 -3.755 -7.619 1.00 97.44 93 TYR A N 1
ATOM 754 C CA . TYR A 1 93 ? 11.053 -4.616 -8.665 1.00 97.44 93 TYR A CA 1
ATOM 755 C C . TYR A 1 93 ? 10.809 -4.032 -10.064 1.00 97.44 93 TYR A C 1
ATOM 757 O O . TYR A 1 93 ? 11.737 -3.945 -10.869 1.00 97.44 93 TYR A O 1
ATOM 765 N N . LYS A 1 94 ? 9.585 -3.577 -10.372 1.00 96.69 94 LYS A N 1
ATOM 766 C CA . LYS A 1 94 ? 9.275 -3.001 -11.692 1.00 96.69 94 LYS A CA 1
ATOM 767 C C . LYS A 1 94 ? 10.008 -1.693 -11.959 1.00 96.69 94 LYS A C 1
ATOM 769 O O . LYS A 1 94 ? 10.462 -1.496 -13.084 1.00 96.69 94 LYS A O 1
ATOM 774 N N . LYS A 1 95 ? 10.185 -0.835 -10.953 1.00 97.19 95 LYS A N 1
ATOM 775 C CA . LYS A 1 95 ? 11.032 0.359 -11.085 1.00 97.19 95 LYS A CA 1
ATOM 776 C C . LYS A 1 95 ? 12.477 -0.003 -11.403 1.00 97.19 95 LYS A C 1
ATOM 778 O O . LYS A 1 95 ? 13.054 0.605 -12.295 1.00 97.19 95 LYS A O 1
ATOM 783 N N . ASN A 1 96 ? 13.037 -1.009 -10.735 1.00 97.12 96 ASN A N 1
ATOM 784 C CA . ASN A 1 96 ? 14.398 -1.465 -11.016 1.00 97.12 96 ASN A CA 1
ATOM 785 C C . ASN A 1 96 ? 14.527 -2.003 -12.444 1.00 97.12 96 ASN A C 1
ATOM 787 O O . ASN A 1 96 ? 15.468 -1.643 -13.145 1.00 97.12 96 ASN A O 1
ATOM 791 N N . VAL A 1 97 ? 13.552 -2.788 -12.915 1.00 94.88 97 VAL A N 1
ATOM 792 C CA . VAL A 1 97 ? 13.503 -3.239 -14.316 1.00 94.88 97 VAL A CA 1
ATOM 793 C C . VAL A 1 97 ? 13.476 -2.047 -15.277 1.00 94.88 97 VAL A C 1
ATOM 795 O O . VAL A 1 97 ? 14.252 -2.014 -16.226 1.00 94.88 97 VAL A O 1
ATOM 798 N N . PHE A 1 98 ? 12.635 -1.045 -15.011 1.00 95.31 98 PHE A N 1
ATOM 799 C CA . PHE A 1 98 ? 12.563 0.165 -15.832 1.00 95.31 98 PHE A CA 1
ATOM 800 C C . PHE A 1 98 ? 13.896 0.924 -15.875 1.00 95.31 98 PHE A C 1
ATOM 802 O O . PHE A 1 98 ? 14.324 1.350 -16.947 1.00 95.31 98 PHE A O 1
ATOM 809 N N . LEU A 1 99 ? 14.571 1.068 -14.729 1.00 94.94 99 LEU A N 1
ATOM 810 C CA . LEU A 1 99 ? 15.883 1.714 -14.648 1.00 94.94 99 LEU A CA 1
ATOM 811 C C . LEU A 1 99 ? 16.927 0.958 -15.473 1.00 94.94 99 LEU A C 1
ATOM 813 O O . LEU A 1 99 ? 17.601 1.576 -16.288 1.00 94.94 99 LEU A O 1
ATOM 817 N N . VAL A 1 100 ? 16.992 -0.369 -15.342 1.00 94.12 100 VAL A N 1
ATOM 818 C CA . VAL A 1 100 ? 17.910 -1.198 -16.137 1.00 94.12 100 VAL A CA 1
ATOM 819 C C . VAL A 1 100 ? 17.639 -1.043 -17.635 1.00 94.12 100 VAL A C 1
ATOM 821 O O . VAL A 1 100 ? 18.577 -0.838 -18.401 1.00 94.12 100 VAL A O 1
ATOM 824 N N . MET A 1 101 ? 16.373 -1.079 -18.068 1.00 93.06 101 MET A N 1
ATOM 825 C CA . MET A 1 101 ? 16.021 -0.894 -19.483 1.00 93.06 101 MET A CA 1
ATOM 826 C C . MET A 1 101 ? 16.438 0.488 -20.001 1.00 93.06 101 MET A C 1
ATOM 828 O O . MET A 1 101 ? 17.009 0.600 -21.085 1.00 93.06 101 MET A O 1
ATOM 832 N N . ARG A 1 102 ? 16.199 1.544 -19.216 1.00 92.56 102 ARG A N 1
ATOM 833 C CA . ARG A 1 102 ? 16.630 2.905 -19.553 1.00 92.56 102 ARG A CA 1
ATOM 834 C C . ARG A 1 102 ? 18.152 2.987 -19.682 1.00 92.56 102 ARG A C 1
ATOM 836 O O . ARG A 1 102 ? 18.650 3.548 -20.654 1.00 92.56 102 ARG A O 1
ATOM 843 N N . ASP A 1 103 ? 18.881 2.408 -18.735 1.00 92.44 103 ASP A N 1
ATOM 844 C CA . ASP A 1 103 ? 20.342 2.455 -18.718 1.00 92.44 103 ASP A CA 1
ATOM 845 C C . ASP A 1 103 ? 20.936 1.673 -19.906 1.00 92.44 103 ASP A C 1
ATOM 847 O O . ASP A 1 103 ? 21.889 2.137 -20.533 1.00 92.44 103 ASP A O 1
ATOM 851 N N . MET A 1 104 ? 20.324 0.549 -20.306 1.00 89.69 104 MET A N 1
ATOM 852 C CA . MET A 1 104 ? 20.689 -0.175 -21.534 1.00 89.69 104 MET A CA 1
ATOM 853 C C . MET A 1 104 ? 20.553 0.704 -22.786 1.00 89.69 104 MET A C 1
ATOM 855 O O . MET A 1 104 ? 21.460 0.727 -23.621 1.00 89.69 104 MET A O 1
ATOM 859 N N . ILE A 1 105 ? 19.452 1.457 -22.906 1.00 88.81 105 ILE A N 1
ATOM 860 C CA . ILE A 1 105 ? 19.232 2.389 -24.023 1.00 88.81 105 ILE A CA 1
ATOM 861 C C . ILE A 1 105 ? 20.306 3.487 -24.020 1.00 88.81 105 ILE A C 1
ATOM 863 O O . ILE A 1 105 ? 20.895 3.772 -25.064 1.00 88.81 105 ILE A O 1
ATOM 867 N N . SER A 1 106 ? 20.619 4.068 -22.858 1.00 87.94 106 SER A N 1
ATOM 868 C CA . SER A 1 106 ? 21.651 5.106 -22.734 1.00 87.94 106 SER A CA 1
ATOM 869 C C . SER A 1 106 ? 23.055 4.602 -23.094 1.00 87.94 106 SER A C 1
ATOM 871 O O . SER A 1 106 ? 23.801 5.290 -23.800 1.00 87.94 106 SER A O 1
ATOM 873 N N . ILE A 1 107 ? 23.417 3.385 -22.671 1.00 89.00 107 ILE A N 1
ATOM 874 C CA . ILE A 1 107 ? 24.696 2.754 -23.034 1.00 89.00 107 ILE A CA 1
ATOM 875 C C . ILE A 1 107 ? 24.764 2.554 -24.548 1.00 89.00 107 ILE A C 1
ATOM 877 O O . ILE A 1 107 ? 25.766 2.904 -25.171 1.00 89.00 107 ILE A O 1
ATOM 881 N N . TYR A 1 108 ? 23.694 2.047 -25.161 1.00 87.44 108 TYR A N 1
ATOM 882 C CA . TYR A 1 108 ? 23.658 1.845 -26.605 1.00 87.44 108 TYR A CA 1
ATOM 883 C C . TYR A 1 108 ? 23.783 3.153 -27.390 1.00 87.44 108 TYR A C 1
ATOM 885 O O . TYR A 1 108 ? 24.558 3.219 -28.343 1.00 87.44 108 TYR A O 1
ATOM 893 N N . GLN A 1 109 ? 23.074 4.210 -26.979 1.00 86.44 109 GLN A N 1
ATOM 894 C CA . GLN A 1 109 ? 23.199 5.536 -27.590 1.00 86.44 109 GLN A CA 1
ATOM 895 C C . GLN A 1 109 ? 24.647 6.038 -27.546 1.00 86.44 109 GLN A C 1
ATOM 897 O O . GLN A 1 109 ? 25.162 6.520 -28.556 1.00 86.44 109 GLN A O 1
ATOM 902 N N . THR A 1 110 ? 25.319 5.853 -26.407 1.00 88.44 110 THR A N 1
ATOM 903 C CA . THR A 1 110 ? 26.730 6.218 -26.216 1.00 88.44 110 THR A CA 1
ATOM 904 C C . THR A 1 110 ? 27.654 5.410 -27.134 1.00 88.44 110 THR A C 1
ATOM 906 O O . THR A 1 110 ? 28.470 5.984 -27.852 1.00 88.44 110 THR A O 1
ATOM 909 N N . VAL A 1 111 ? 27.500 4.081 -27.183 1.00 86.88 111 VAL A N 1
ATOM 910 C CA . VAL A 1 111 ? 28.308 3.205 -28.053 1.00 86.88 111 VAL A CA 1
ATOM 911 C C . VAL A 1 111 ? 28.089 3.539 -29.532 1.00 86.88 111 VAL A C 1
ATOM 913 O O . VAL A 1 111 ? 29.049 3.633 -30.294 1.00 86.88 111 VAL A O 1
ATOM 916 N N . SER A 1 112 ? 26.839 3.772 -29.936 1.00 84.50 112 SER A N 1
ATOM 917 C CA . SER A 1 112 ? 26.480 4.162 -31.302 1.00 84.50 112 SER A CA 1
ATOM 918 C C . SER A 1 112 ? 27.073 5.524 -31.689 1.00 84.50 112 SER A C 1
ATOM 920 O O . SER A 1 112 ? 27.571 5.694 -32.803 1.00 84.50 112 SER A O 1
ATOM 922 N N . ALA A 1 113 ? 27.063 6.502 -30.777 1.00 85.25 113 ALA A N 1
ATOM 923 C CA . ALA A 1 113 ? 27.703 7.799 -30.987 1.00 85.25 113 ALA A CA 1
ATOM 924 C C . ALA A 1 113 ? 29.222 7.666 -31.176 1.00 85.25 113 ALA A C 1
ATOM 926 O O . ALA A 1 113 ? 29.752 8.197 -32.150 1.00 85.25 113 ALA A O 1
ATOM 927 N N . ASN A 1 114 ? 29.896 6.894 -30.319 1.00 87.44 114 ASN A N 1
ATOM 928 C CA . ASN A 1 114 ? 31.339 6.660 -30.419 1.00 87.44 114 ASN A CA 1
ATOM 929 C C . ASN A 1 114 ? 31.726 5.958 -31.729 1.00 87.44 114 ASN A C 1
ATOM 931 O O . ASN A 1 114 ? 32.687 6.360 -32.377 1.00 87.44 114 ASN A O 1
ATOM 935 N N . ALA A 1 115 ? 30.952 4.955 -32.156 1.00 82.88 115 ALA A N 1
ATOM 936 C CA . ALA A 1 115 ? 31.189 4.263 -33.421 1.00 82.88 115 ALA A CA 1
ATOM 937 C C . ALA A 1 115 ? 31.074 5.207 -34.633 1.00 82.88 115 ALA A C 1
ATOM 939 O O . ALA A 1 115 ? 31.890 5.140 -35.550 1.00 82.88 115 ALA A O 1
ATOM 940 N N . ARG A 1 116 ? 30.099 6.127 -34.626 1.00 74.06 116 ARG A N 1
ATOM 941 C CA . ARG A 1 116 ? 29.963 7.156 -35.672 1.00 74.06 116 ARG A CA 1
ATOM 942 C C . ARG A 1 116 ? 31.116 8.156 -35.658 1.00 74.06 116 ARG A C 1
ATOM 944 O O . ARG A 1 116 ? 31.600 8.513 -36.722 1.00 74.06 116 ARG A O 1
ATOM 951 N N . ALA A 1 117 ? 31.564 8.574 -34.476 1.00 75.31 117 ALA A N 1
ATOM 952 C CA . ALA A 1 117 ? 32.687 9.495 -34.338 1.00 75.31 117 ALA A CA 1
ATOM 953 C C . ALA A 1 117 ? 34.019 8.877 -34.796 1.00 75.31 117 ALA A C 1
ATOM 955 O O . ALA A 1 117 ? 34.847 9.588 -35.337 1.00 75.31 117 ALA A O 1
ATOM 956 N N . SER A 1 118 ? 34.214 7.562 -34.628 1.00 69.81 118 SER A N 1
ATOM 957 C CA . SER A 1 118 ? 35.419 6.859 -35.104 1.00 69.81 118 SER A CA 1
ATOM 958 C C . SER A 1 118 ? 35.483 6.627 -36.620 1.00 69.81 118 SER A C 1
ATOM 960 O O . SER A 1 118 ? 36.506 6.165 -37.116 1.00 69.81 118 SER A O 1
ATOM 962 N N . LEU A 1 119 ? 34.384 6.873 -37.339 1.00 61.59 119 LEU A N 1
ATOM 963 C CA . LEU A 1 119 ? 34.282 6.719 -38.797 1.00 61.59 119 LEU A CA 1
ATOM 964 C C . LEU A 1 119 ? 34.454 8.051 -39.553 1.00 61.59 119 LEU A C 1
ATOM 966 O O . LEU A 1 119 ? 34.429 8.041 -40.784 1.00 61.59 119 LEU A O 1
ATOM 970 N N . LEU A 1 120 ? 34.591 9.165 -38.827 1.00 54.47 120 LEU A N 1
ATOM 971 C CA . LEU A 1 120 ? 34.864 10.517 -39.329 1.00 54.47 120 LEU A CA 1
ATOM 972 C C . LEU A 1 120 ? 36.328 10.882 -39.068 1.00 54.47 120 LEU A C 1
ATOM 974 O O . LEU A 1 120 ? 36.896 11.590 -39.926 1.00 54.47 120 LEU A O 1
#

pLDDT: mean 89.4, std 13.36, range [31.5, 98.0]

Foldseek 3Di:
DDPPPPDADDVVVLVVLVVLLVVLVVVLVVLVVVLVVLLVVQLVCQQPPQVNADPSHRDDPVVCVVPDSCQHPPRVSVVSVVVSVVSVVVSVVSVVVSVVSVVSVVVVVVVVVVVVVVVD

Organism: NCBI:txid412755